Protein AF-A0A973RA39-F1 (afdb_monomer_lite)

Structure (mmCIF, N/CA/C/O backbone):
data_AF-A0A973RA39-F1
#
_entry.id   AF-A0A973RA39-F1
#
loop_
_atom_site.group_PDB
_atom_site.id
_atom_site.type_symbol
_atom_site.label_atom_id
_atom_site.label_alt_id
_atom_site.label_comp_id
_atom_site.label_asym_id
_atom_site.label_entity_id
_atom_site.label_seq_id
_atom_site.pd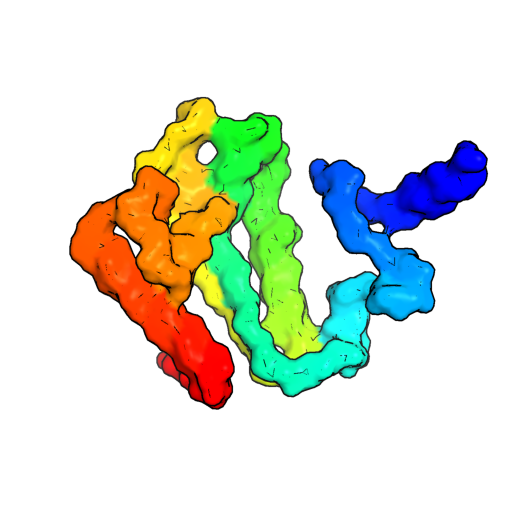bx_PDB_ins_code
_atom_site.Cartn_x
_atom_site.Cartn_y
_atom_site.Cartn_z
_atom_site.occupancy
_atom_site.B_iso_or_equiv
_atom_site.auth_seq_id
_atom_site.auth_comp_id
_atom_site.auth_asym_id
_atom_site.auth_atom_id
_atom_site.pdbx_PDB_model_num
ATOM 1 N N . LEU A 1 1 ? -36.717 -5.754 -6.715 1.00 55.22 1 LEU A N 1
ATOM 2 C CA . LEU A 1 1 ? -35.362 -5.488 -7.241 1.00 55.22 1 LEU A CA 1
ATOM 3 C C . LEU A 1 1 ? -35.064 -3.992 -7.255 1.00 55.22 1 LEU A C 1
ATOM 5 O O . LEU A 1 1 ? -34.238 -3.586 -6.457 1.00 55.22 1 LEU A O 1
ATOM 9 N N . LEU A 1 2 ? -35.819 -3.179 -8.002 1.00 58.06 2 LEU A N 1
ATOM 10 C CA . LEU A 1 2 ? -35.571 -1.733 -8.165 1.00 58.06 2 LEU A CA 1
ATOM 11 C C . LEU A 1 2 ? -35.391 -0.923 -6.861 1.00 58.06 2 LEU A C 1
ATOM 13 O O . LEU A 1 2 ? -34.423 -0.190 -6.741 1.00 58.06 2 LEU A O 1
ATOM 17 N N . ALA A 1 3 ? -36.246 -1.097 -5.846 1.00 60.09 3 ALA A N 1
ATOM 18 C CA . ALA A 1 3 ? -36.120 -0.338 -4.588 1.00 60.09 3 ALA A CA 1
ATOM 19 C C . ALA A 1 3 ? -34.875 -0.712 -3.748 1.00 60.09 3 ALA A C 1
ATOM 21 O O . ALA A 1 3 ? -34.334 0.114 -3.011 1.00 60.09 3 ALA A O 1
ATOM 22 N N . ALA A 1 4 ? -34.409 -1.962 -3.857 1.00 56.12 4 ALA A N 1
ATOM 23 C CA . ALA A 1 4 ? -33.186 -2.409 -3.191 1.00 56.12 4 ALA A CA 1
ATOM 24 C C . ALA A 1 4 ? -31.939 -1.885 -3.924 1.00 56.12 4 ALA A C 1
ATOM 26 O O . ALA A 1 4 ? -30.985 -1.464 -3.276 1.00 56.12 4 ALA A O 1
ATOM 27 N N . GLU A 1 5 ? -31.979 -1.843 -5.259 1.00 55.25 5 GLU A N 1
ATOM 28 C CA . GLU A 1 5 ? -30.932 -1.239 -6.094 1.00 55.25 5 GLU A CA 1
ATOM 29 C C . GLU A 1 5 ? -30.830 0.274 -5.878 1.00 55.25 5 GLU A C 1
ATOM 31 O O . GLU A 1 5 ? -29.731 0.795 -5.753 1.00 55.25 5 GLU A O 1
ATOM 36 N N . GLU A 1 6 ? -31.955 0.975 -5.749 1.00 59.44 6 GLU A N 1
ATOM 37 C CA . GLU A 1 6 ? -31.992 2.420 -5.494 1.00 59.44 6 GLU A CA 1
ATOM 38 C C . GLU A 1 6 ? -31.423 2.770 -4.108 1.00 59.44 6 GLU A C 1
ATOM 40 O O . GLU A 1 6 ? -30.654 3.719 -3.961 1.00 59.44 6 GLU A O 1
ATOM 45 N N . THR A 1 7 ? -31.702 1.938 -3.098 1.00 64.50 7 THR A N 1
ATOM 46 C CA . THR A 1 7 ? -31.108 2.072 -1.757 1.00 64.50 7 THR A CA 1
ATOM 47 C C . THR A 1 7 ? -29.602 1.785 -1.770 1.00 64.50 7 THR A C 1
ATOM 49 O O . THR A 1 7 ? -28.843 2.469 -1.085 1.00 64.50 7 THR A O 1
ATOM 52 N N . ALA A 1 8 ? -29.155 0.791 -2.545 1.00 58.81 8 ALA A N 1
ATOM 53 C CA . ALA A 1 8 ? -27.738 0.469 -2.695 1.00 58.81 8 ALA A CA 1
ATOM 54 C C . ALA A 1 8 ? -26.982 1.560 -3.471 1.00 58.81 8 ALA A C 1
ATOM 56 O O . ALA A 1 8 ? -25.901 1.962 -3.055 1.00 58.81 8 ALA A O 1
ATOM 57 N N . ALA A 1 9 ? -27.575 2.098 -4.540 1.00 61.66 9 ALA A N 1
ATOM 58 C CA . ALA A 1 9 ? -27.017 3.192 -5.330 1.00 61.66 9 ALA A CA 1
ATOM 59 C C . ALA A 1 9 ? -26.917 4.495 -4.521 1.00 61.66 9 ALA A C 1
ATOM 61 O O . ALA A 1 9 ? -25.907 5.185 -4.602 1.00 61.66 9 ALA A O 1
ATOM 62 N N . ALA A 1 10 ? -27.909 4.799 -3.677 1.00 63.53 10 ALA A N 1
ATOM 63 C CA . ALA A 1 10 ? -27.868 5.953 -2.774 1.00 63.53 10 ALA A CA 1
ATOM 64 C C . ALA A 1 10 ? -26.787 5.842 -1.680 1.00 63.53 10 ALA A C 1
ATOM 66 O O . ALA A 1 10 ? -26.406 6.848 -1.085 1.00 63.53 10 ALA A O 1
ATOM 67 N N . ARG A 1 11 ? -26.305 4.625 -1.401 1.00 60.84 11 ARG A N 1
ATOM 68 C CA . ARG A 1 11 ? -25.221 4.341 -0.447 1.00 60.84 11 ARG A CA 1
ATOM 69 C C . ARG A 1 11 ? -23.883 4.062 -1.129 1.00 60.84 11 ARG A C 1
ATOM 71 O O . ARG A 1 11 ? -22.892 3.859 -0.429 1.00 60.84 11 ARG A O 1
ATOM 78 N N . ALA A 1 12 ? -23.851 4.020 -2.461 1.00 57.72 12 ALA A N 1
ATOM 79 C CA . ALA A 1 12 ? -22.634 3.766 -3.208 1.00 57.72 12 ALA A CA 1
ATOM 80 C C . ALA A 1 12 ? -21.656 4.928 -2.971 1.00 57.72 12 ALA A C 1
ATOM 82 O O . ALA A 1 12 ? -22.050 6.094 -3.079 1.00 57.72 12 ALA A O 1
ATOM 83 N N . PRO A 1 13 ? -20.392 4.646 -2.622 1.00 56.34 13 PRO A N 1
ATOM 84 C CA . PRO A 1 13 ? -19.425 5.702 -2.398 1.00 56.34 13 PRO A CA 1
ATOM 85 C C . PRO A 1 13 ? -19.178 6.451 -3.708 1.00 56.34 13 PRO A C 1
ATOM 87 O O . PRO A 1 13 ? -19.047 5.852 -4.776 1.00 56.34 13 PRO A O 1
ATOM 90 N N . ALA A 1 14 ? -19.093 7.777 -3.624 1.00 56.38 14 ALA A N 1
ATOM 91 C CA . ALA A 1 14 ? -18.630 8.594 -4.735 1.00 56.38 14 ALA A CA 1
ATOM 92 C C . ALA A 1 14 ? -17.133 8.316 -4.937 1.00 56.38 14 ALA A C 1
ATOM 94 O O . ALA A 1 14 ? -16.296 8.803 -4.181 1.00 56.38 14 ALA A O 1
ATOM 95 N N . GLY A 1 15 ? -16.790 7.484 -5.917 1.00 63.34 15 GLY A N 1
ATOM 96 C CA . GLY A 1 15 ? -15.408 7.104 -6.179 1.00 63.34 15 GLY A CA 1
ATOM 97 C C . GLY A 1 15 ? -15.236 6.396 -7.521 1.00 63.34 15 GLY A C 1
ATOM 98 O O . GLY A 1 15 ? -16.215 5.953 -8.118 1.00 63.34 15 GLY A O 1
ATOM 99 N N . PRO A 1 16 ? -13.992 6.283 -8.017 1.00 68.00 16 PRO A N 1
ATOM 100 C CA . PRO A 1 16 ? -13.700 5.706 -9.331 1.00 68.00 16 PRO A CA 1
ATOM 101 C C . PRO A 1 16 ? -13.872 4.179 -9.381 1.00 68.00 16 PRO A C 1
ATOM 103 O O . PRO A 1 16 ? -13.778 3.585 -10.455 1.00 68.00 16 PRO A O 1
ATOM 106 N N . LEU A 1 17 ? -14.087 3.529 -8.233 1.00 74.31 17 LEU A N 1
ATOM 107 C CA . LEU A 1 17 ? -14.207 2.081 -8.134 1.00 74.31 17 LEU A CA 1
ATOM 108 C C . LEU A 1 17 ? -15.675 1.653 -8.286 1.00 74.31 17 LEU A C 1
ATOM 110 O O . LEU A 1 17 ? -16.529 2.153 -7.556 1.00 74.31 17 LEU A O 1
ATOM 114 N N . PRO A 1 18 ? -15.981 0.688 -9.173 1.00 76.56 18 PRO A N 1
ATOM 115 C CA . PRO A 1 18 ? 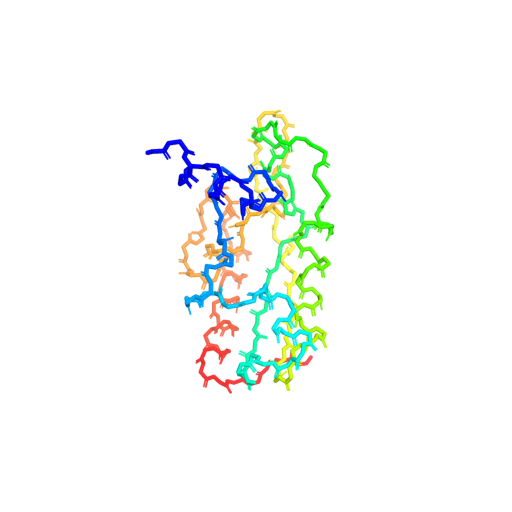-17.349 0.200 -9.364 1.00 76.56 18 PRO A CA 1
ATOM 116 C C . PRO A 1 18 ? -17.869 -0.605 -8.163 1.00 76.56 18 PRO A C 1
ATOM 118 O O . PRO A 1 18 ? -19.069 -0.837 -8.045 1.00 76.56 18 PRO A O 1
ATOM 121 N N . VAL A 1 19 ? -16.965 -1.053 -7.287 1.00 82.38 19 VAL A N 1
ATOM 122 C CA . VAL A 1 19 ? -17.265 -1.754 -6.040 1.00 82.38 19 VAL A CA 1
ATOM 123 C C . VAL A 1 19 ? -16.352 -1.194 -4.961 1.00 82.38 19 VAL A C 1
ATOM 125 O O . VAL A 1 19 ? -15.141 -1.102 -5.158 1.00 82.38 19 VAL A O 1
ATOM 128 N N . ALA A 1 20 ? -16.928 -0.841 -3.819 1.00 84.69 20 ALA A N 1
ATOM 129 C CA . ALA A 1 20 ? -16.197 -0.337 -2.668 1.00 84.69 20 ALA A CA 1
ATOM 130 C C . ALA A 1 20 ? -16.979 -0.621 -1.374 1.00 84.69 20 ALA A C 1
ATOM 132 O O . ALA A 1 20 ? -18.185 -0.885 -1.436 1.00 84.69 20 ALA A O 1
ATOM 133 N N . PRO A 1 21 ? -16.313 -0.593 -0.205 1.00 85.56 21 PRO A N 1
ATOM 134 C CA . PRO A 1 21 ? -16.990 -0.744 1.076 1.00 85.56 21 PRO A CA 1
ATOM 135 C C . PRO A 1 21 ? -18.086 0.313 1.268 1.00 85.56 21 PRO A C 1
ATOM 137 O O . PRO A 1 21 ? -17.905 1.478 0.915 1.00 85.56 21 PRO A O 1
ATOM 140 N N . VAL A 1 22 ? -19.211 -0.096 1.856 1.00 86.75 22 VAL A N 1
ATOM 141 C CA . VAL A 1 22 ? -20.350 0.773 2.187 1.00 86.75 22 VAL A CA 1
ATOM 142 C C . VAL A 1 22 ? -20.644 0.700 3.678 1.00 86.75 22 VAL A C 1
ATOM 144 O O . VAL A 1 22 ? -20.456 -0.345 4.295 1.00 86.75 22 VAL A O 1
ATOM 147 N N . VAL A 1 23 ? -21.135 1.797 4.253 1.00 88.81 23 VAL A N 1
ATOM 148 C CA . VAL A 1 23 ? -21.662 1.803 5.625 1.00 88.81 23 VAL A CA 1
ATOM 149 C C . VAL A 1 23 ? -23.006 1.070 5.614 1.00 88.81 23 VAL A C 1
ATOM 151 O O . VAL A 1 23 ? -24.026 1.614 5.182 1.00 88.81 23 VAL A O 1
ATOM 154 N N . ASP A 1 24 ? -22.996 -0.194 6.026 1.00 87.62 24 ASP A N 1
ATOM 155 C CA . ASP A 1 24 ? -24.163 -1.079 6.023 1.00 87.62 24 ASP A CA 1
ATOM 156 C C . ASP A 1 24 ? -24.942 -1.056 7.348 1.00 87.62 24 ASP A C 1
ATOM 158 O O . ASP A 1 24 ? -26.121 -1.413 7.363 1.00 87.62 24 ASP A O 1
ATOM 162 N N . GLY A 1 25 ? -24.325 -0.555 8.424 1.00 89.94 25 GLY A N 1
ATOM 163 C CA . GLY A 1 25 ? -24.904 -0.507 9.766 1.00 89.94 25 GLY A CA 1
ATOM 164 C C . GLY A 1 25 ? -24.721 -1.791 10.583 1.00 89.94 25 GLY A C 1
ATOM 165 O O . GLY A 1 25 ? -25.206 -1.833 11.711 1.00 89.94 25 GLY A O 1
ATOM 166 N N . ASP A 1 26 ? -24.031 -2.799 10.043 1.00 91.88 26 ASP A N 1
ATOM 167 C CA . ASP A 1 26 ? -23.740 -4.076 10.706 1.00 91.88 26 ASP A CA 1
ATOM 168 C C . ASP A 1 26 ? -22.222 -4.296 10.797 1.00 91.88 26 ASP A C 1
ATOM 170 O O . ASP A 1 26 ? -21.631 -4.105 11.861 1.00 91.88 26 ASP A O 1
ATOM 174 N N . LEU A 1 27 ? -21.562 -4.584 9.668 1.00 91.56 27 LEU A N 1
ATOM 175 C CA . LEU A 1 27 ? -20.107 -4.737 9.613 1.00 91.56 27 LEU A CA 1
ATOM 176 C C . LEU A 1 27 ? -19.397 -3.379 9.669 1.00 91.56 27 LEU A C 1
ATOM 178 O O . LEU A 1 27 ? -18.435 -3.204 10.419 1.00 91.56 27 LEU A O 1
ATOM 182 N N . LEU A 1 28 ? -19.866 -2.415 8.875 1.00 91.62 28 LEU A N 1
ATOM 183 C CA . LEU A 1 28 ? -19.393 -1.035 8.880 1.00 91.62 28 LEU A CA 1
ATOM 184 C C . LEU A 1 28 ? -20.521 -0.133 9.372 1.00 91.62 28 LEU A C 1
ATOM 186 O O . LEU A 1 28 ? -21.431 0.234 8.629 1.00 91.62 28 LEU A O 1
ATOM 190 N N . THR A 1 29 ? -20.444 0.253 10.642 1.00 92.06 29 THR A N 1
ATOM 191 C CA . THR A 1 29 ? -21.435 1.126 11.292 1.00 92.06 29 THR A CA 1
ATOM 192 C C . THR A 1 29 ? -21.172 2.616 11.068 1.00 92.06 29 THR A C 1
ATOM 194 O O . THR A 1 29 ? -22.077 3.432 11.237 1.00 92.06 29 THR A O 1
ATOM 197 N N . ALA A 1 30 ? -19.954 2.979 10.661 1.00 91.75 30 ALA A N 1
ATOM 198 C CA . ALA A 1 30 ? -19.536 4.340 10.339 1.00 91.75 30 ALA A CA 1
ATOM 199 C C . ALA A 1 30 ? -18.422 4.330 9.281 1.00 91.75 30 ALA A C 1
ATOM 201 O O . ALA A 1 30 ? -17.823 3.290 8.995 1.00 91.75 30 ALA A O 1
ATOM 202 N N . HIS A 1 31 ? -18.118 5.499 8.711 1.00 89.94 31 HIS A N 1
ATOM 203 C CA . HIS A 1 31 ? -16.991 5.644 7.795 1.00 89.94 31 HIS A CA 1
ATOM 204 C C . HIS A 1 31 ? -15.657 5.406 8.540 1.00 89.94 31 HIS A C 1
ATOM 206 O O . HIS A 1 31 ? -15.470 5.974 9.621 1.00 89.94 31 HIS A O 1
ATOM 212 N N . PRO A 1 32 ? -14.699 4.629 7.992 1.00 90.19 32 PRO A N 1
ATOM 213 C CA . PRO A 1 32 ? -13.461 4.290 8.702 1.00 90.19 32 PRO A CA 1
ATOM 214 C C . PRO A 1 32 ? -12.651 5.504 9.172 1.00 90.19 32 PRO A C 1
ATOM 216 O O . PRO A 1 32 ? -12.169 5.518 10.300 1.00 90.19 32 PRO A O 1
ATOM 219 N N . VAL A 1 33 ? -12.553 6.556 8.352 1.00 88.56 33 VAL A N 1
ATOM 220 C CA . VAL A 1 33 ? -11.837 7.787 8.739 1.00 88.56 33 VAL A CA 1
ATOM 221 C C . VAL A 1 33 ? -12.518 8.483 9.923 1.00 88.56 33 VAL A C 1
ATOM 223 O O . VAL A 1 33 ? -11.834 8.981 10.812 1.00 88.56 33 VAL A O 1
ATOM 226 N N . ASP A 1 34 ? -13.850 8.464 10.005 1.00 92.44 34 ASP A N 1
ATOM 227 C CA . ASP A 1 34 ? -14.564 9.063 11.138 1.00 92.44 34 ASP A CA 1
ATOM 228 C C . ASP A 1 34 ? -14.386 8.229 12.412 1.00 92.44 34 ASP A C 1
ATOM 230 O O . ASP A 1 34 ? -14.202 8.782 13.498 1.00 92.44 34 ASP A O 1
ATOM 234 N N . ALA A 1 35 ? -14.355 6.900 12.290 1.00 92.88 35 ALA A N 1
ATOM 235 C CA . ALA A 1 35 ? -14.022 6.014 13.403 1.00 92.88 35 ALA A CA 1
ATOM 236 C C . ALA A 1 35 ? -12.607 6.291 13.951 1.00 92.88 35 ALA A C 1
ATOM 238 O O . ALA A 1 35 ? -12.417 6.375 15.166 1.00 92.88 35 ALA A O 1
ATOM 239 N N . VAL A 1 36 ? -11.620 6.499 13.070 1.00 93.44 36 VAL A N 1
ATOM 240 C CA . VAL A 1 36 ? -10.258 6.885 13.477 1.00 93.44 36 VAL A CA 1
ATOM 241 C C . VAL A 1 36 ? -10.266 8.261 14.153 1.00 93.44 36 VAL A C 1
ATOM 243 O O . VAL A 1 36 ? -9.778 8.381 15.273 1.00 93.44 36 VAL A O 1
ATOM 246 N N . ARG A 1 37 ? -10.897 9.281 13.551 1.00 92.12 37 ARG A N 1
ATOM 247 C CA . ARG A 1 37 ? -10.978 10.651 14.107 1.00 92.12 37 ARG A CA 1
ATOM 248 C C . ARG A 1 37 ? -11.621 10.708 15.492 1.00 92.12 37 ARG A C 1
ATOM 250 O O . ARG A 1 37 ? -11.168 11.438 16.369 1.00 92.12 37 ARG A O 1
ATOM 257 N N . THR A 1 38 ? -12.694 9.950 15.696 1.00 93.81 38 THR A N 1
ATOM 258 C CA . THR A 1 38 ? -13.389 9.860 16.992 1.00 93.81 38 THR A CA 1
ATOM 259 C C . THR A 1 38 ? -12.673 8.930 17.981 1.00 93.81 38 THR A C 1
ATOM 261 O O . THR A 1 38 ? -12.981 8.929 19.179 1.00 93.81 38 THR A O 1
ATOM 264 N N . GLY A 1 39 ? -11.669 8.188 17.503 1.00 91.38 39 GLY A N 1
ATOM 265 C CA . GLY A 1 39 ? -10.840 7.262 18.261 1.00 91.38 39 GLY A CA 1
ATOM 266 C C . GLY A 1 39 ? -11.603 6.054 18.786 1.00 91.38 39 GLY A C 1
ATOM 267 O O . GLY A 1 39 ? -11.333 5.592 19.896 1.00 91.38 39 GLY A O 1
ATOM 268 N N . THR A 1 40 ? -12.572 5.574 18.007 1.00 92.25 40 THR A N 1
ATOM 269 C CA . THR A 1 40 ? -13.281 4.313 18.250 1.00 92.25 40 THR A CA 1
ATOM 270 C C . THR A 1 40 ? -12.552 3.112 17.644 1.00 92.25 40 THR A C 1
ATOM 272 O O . THR A 1 40 ? -13.001 1.980 17.812 1.00 92.25 40 THR A O 1
ATOM 275 N N . THR A 1 41 ? -11.434 3.330 16.945 1.00 94.25 41 THR A N 1
ATOM 276 C CA . THR A 1 41 ? -10.551 2.265 16.460 1.00 94.25 41 THR A CA 1
ATOM 277 C C . THR A 1 41 ? -9.703 1.674 17.585 1.00 94.25 41 THR A C 1
ATOM 279 O O . THR A 1 41 ? -9.374 2.338 18.570 1.00 94.25 41 THR A O 1
ATOM 282 N N . ALA A 1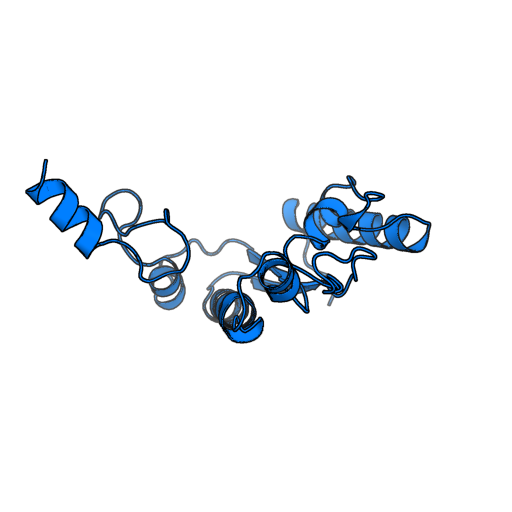 42 ? -9.338 0.398 17.445 1.00 94.56 42 ALA A N 1
ATOM 283 C CA . ALA A 1 42 ? -8.446 -0.259 18.393 1.00 94.56 42 ALA A CA 1
ATOM 284 C C . ALA A 1 42 ? -7.057 0.418 18.382 1.00 94.56 42 ALA A C 1
ATOM 286 O O . ALA A 1 42 ? -6.510 0.631 17.299 1.00 94.56 42 ALA A O 1
ATOM 287 N N . PRO A 1 43 ? -6.447 0.716 19.545 1.00 94.62 43 PRO A N 1
ATOM 288 C CA . PRO A 1 43 ? -5.165 1.419 19.632 1.00 94.62 43 PRO A CA 1
ATOM 289 C C . PRO A 1 43 ? -3.977 0.460 19.433 1.00 94.62 43 PRO A C 1
ATOM 291 O O . PRO A 1 43 ? -3.108 0.331 20.291 1.00 94.62 43 PRO A O 1
ATOM 294 N N . VAL A 1 44 ? -3.964 -0.262 18.315 1.00 94.25 44 VAL A N 1
ATOM 295 C CA . VAL A 1 44 ? -2.878 -1.182 17.941 1.00 94.25 44 VAL A CA 1
ATOM 296 C C . VAL A 1 44 ? -1.775 -0.438 17.182 1.00 94.25 44 VAL A C 1
ATOM 298 O O . VAL A 1 44 ? -2.083 0.578 16.562 1.00 94.25 44 VAL A O 1
ATOM 301 N N . PRO A 1 45 ? -0.515 -0.907 17.181 1.00 96.00 45 PRO A N 1
ATOM 302 C CA . PRO A 1 45 ? 0.508 -0.357 16.294 1.00 96.00 45 PRO A CA 1
ATOM 303 C C . PRO A 1 45 ? 0.046 -0.357 14.828 1.00 96.00 45 PRO A C 1
ATOM 305 O O . PRO A 1 45 ? -0.474 -1.366 14.346 1.00 96.00 45 PRO A O 1
ATOM 308 N N . LEU A 1 46 ? 0.224 0.768 14.134 1.00 96.00 46 LEU A N 1
ATOM 309 C CA . LEU A 1 46 ? -0.221 0.980 12.757 1.00 96.00 46 LEU A CA 1
ATOM 310 C C . LEU A 1 46 ? 0.947 1.416 11.865 1.00 96.00 46 LEU A C 1
ATOM 312 O O . LEU A 1 46 ? 1.546 2.464 12.078 1.00 96.00 46 LEU A O 1
ATOM 316 N N . LEU A 1 47 ? 1.220 0.643 10.819 1.00 96.50 47 LEU A N 1
ATOM 317 C CA . LEU A 1 47 ? 2.124 1.024 9.737 1.00 96.50 47 LEU A CA 1
ATOM 318 C C . LEU A 1 47 ? 1.287 1.275 8.481 1.00 96.50 47 LEU A C 1
ATOM 320 O O . LEU A 1 47 ? 0.586 0.376 8.016 1.00 96.50 47 LEU A O 1
ATOM 324 N N . VAL A 1 48 ? 1.362 2.490 7.942 1.00 97.00 48 VAL A N 1
ATOM 325 C CA . VAL A 1 48 ? 0.758 2.867 6.659 1.00 97.00 48 VAL A CA 1
ATOM 326 C C . VAL A 1 48 ? 1.875 3.101 5.650 1.00 97.00 48 VAL A C 1
ATOM 328 O O . VAL A 1 48 ? 2.875 3.745 5.968 1.00 97.00 48 VAL A O 1
ATOM 331 N N . THR A 1 49 ? 1.720 2.604 4.426 1.00 96.50 49 THR A N 1
ATOM 332 C CA . THR A 1 49 ? 2.705 2.800 3.358 1.00 96.50 49 THR A CA 1
ATOM 333 C C . THR A 1 49 ? 2.037 3.352 2.108 1.00 96.50 49 THR A C 1
ATOM 335 O O . THR A 1 49 ? 0.888 3.028 1.811 1.00 96.50 49 THR A O 1
ATOM 338 N N . THR A 1 50 ? 2.758 4.211 1.397 1.00 98.44 50 THR A N 1
ATOM 339 C CA . THR A 1 50 ? 2.408 4.675 0.048 1.00 98.44 50 THR A CA 1
ATOM 340 C C . THR A 1 50 ? 3.661 4.686 -0.817 1.00 98.44 50 THR A C 1
ATOM 342 O O . THR A 1 50 ? 4.780 4.581 -0.314 1.00 98.44 50 THR A O 1
ATOM 345 N N . THR A 1 51 ? 3.508 4.881 -2.117 1.00 98.69 51 THR A N 1
ATOM 346 C CA . THR A 1 51 ? 4.616 5.119 -3.046 1.00 98.69 51 THR A CA 1
ATOM 347 C C . THR A 1 51 ? 4.706 6.607 -3.408 1.00 98.69 51 THR A C 1
ATOM 349 O O . THR A 1 51 ? 3.753 7.365 -3.240 1.00 98.69 51 THR A O 1
ATOM 352 N N . ALA A 1 52 ? 5.870 7.085 -3.852 1.00 98.56 52 ALA A N 1
ATOM 353 C CA . ALA A 1 52 ? 6.071 8.519 -4.098 1.00 98.56 52 ALA A CA 1
ATOM 354 C C . ALA A 1 52 ? 5.302 9.053 -5.325 1.00 98.56 52 ALA A C 1
ATOM 356 O O . ALA A 1 52 ? 5.070 10.255 -5.441 1.00 98.56 52 ALA A O 1
ATOM 357 N N . GLU A 1 53 ? 4.917 8.176 -6.256 1.00 98.44 53 GLU A N 1
ATOM 358 C CA . GLU A 1 53 ? 4.240 8.522 -7.510 1.00 98.44 53 GLU A CA 1
ATOM 359 C C . GLU A 1 53 ? 3.065 7.570 -7.798 1.00 98.44 53 GLU A C 1
ATOM 361 O O . GLU A 1 53 ? 2.902 7.104 -8.929 1.00 98.44 53 GLU A O 1
ATOM 366 N N . GLU A 1 54 ? 2.256 7.261 -6.777 1.00 98.19 54 GLU A N 1
ATOM 367 C CA . GLU A 1 54 ? 1.111 6.328 -6.815 1.00 98.19 54 GLU A CA 1
ATOM 368 C C . GLU A 1 54 ? 0.317 6.401 -8.124 1.00 98.19 54 GLU A C 1
ATOM 370 O O . GLU A 1 54 ? 0.096 5.391 -8.802 1.00 98.19 54 GLU A O 1
ATOM 375 N N . THR A 1 55 ? -0.059 7.618 -8.533 1.00 97.50 55 THR A N 1
ATOM 376 C CA . THR A 1 55 ? -0.988 7.827 -9.647 1.00 97.50 55 THR A CA 1
ATOM 377 C C . THR A 1 55 ? -0.405 7.522 -11.028 1.00 97.50 55 THR A C 1
ATOM 379 O O . THR A 1 55 ? -1.170 7.368 -11.980 1.00 97.50 55 THR A O 1
ATOM 382 N N . ARG A 1 56 ? 0.916 7.314 -11.163 1.00 97.62 56 ARG A N 1
ATOM 383 C CA . ARG A 1 56 ? 1.544 6.984 -12.456 1.00 97.62 56 ARG A CA 1
ATOM 384 C C . ARG A 1 56 ? 1.062 5.671 -13.064 1.00 97.62 56 ARG A C 1
ATOM 386 O O . ARG A 1 56 ? 0.984 5.578 -14.289 1.00 97.62 56 ARG A O 1
ATOM 393 N N . LEU A 1 57 ? 0.720 4.673 -12.243 1.00 96.75 57 LEU A N 1
ATOM 394 C CA . LEU A 1 57 ? 0.125 3.430 -12.749 1.00 96.75 57 LEU A CA 1
ATOM 395 C C . LEU A 1 57 ? -1.225 3.713 -13.418 1.00 96.75 57 LEU A C 1
ATOM 397 O O . LEU A 1 57 ? -1.495 3.212 -14.506 1.00 96.75 57 LEU A O 1
ATOM 401 N N . PHE A 1 58 ? -2.044 4.541 -12.775 1.00 95.31 58 PHE A N 1
ATOM 402 C CA . PHE A 1 58 ? -3.387 4.883 -13.225 1.00 95.31 58 PHE A CA 1
ATOM 403 C C . PHE A 1 58 ? -3.347 5.703 -14.521 1.00 95.31 58 PHE A C 1
ATOM 405 O O . PHE A 1 58 ? -4.030 5.359 -15.483 1.00 95.31 58 PHE A O 1
ATOM 412 N N . THR A 1 59 ? -2.454 6.695 -14.610 1.00 96.12 59 THR A N 1
ATOM 413 C CA . THR A 1 59 ? -2.173 7.422 -15.861 1.00 96.12 59 THR A CA 1
ATOM 414 C C . THR A 1 59 ? -1.784 6.460 -16.985 1.00 96.12 59 THR A C 1
ATOM 416 O O . THR A 1 59 ? -2.323 6.534 -18.085 1.00 96.12 59 THR A O 1
ATOM 419 N N . ALA A 1 60 ? -0.895 5.498 -16.713 1.00 96.06 60 ALA A N 1
ATOM 420 C CA . ALA A 1 60 ? -0.457 4.542 -17.726 1.00 96.06 60 ALA A CA 1
ATOM 421 C C . ALA A 1 60 ? -1.606 3.672 -18.274 1.00 96.06 60 ALA A C 1
ATOM 423 O O . ALA A 1 60 ? -1.563 3.285 -19.438 1.00 96.06 60 ALA A O 1
ATOM 424 N N . ILE A 1 61 ? -2.647 3.400 -17.479 1.00 94.81 61 ILE A N 1
ATOM 425 C CA . ILE A 1 61 ? -3.836 2.636 -17.900 1.00 94.81 61 ILE A CA 1
ATOM 426 C C . ILE A 1 61 ? -5.013 3.524 -18.348 1.00 94.81 61 ILE A C 1
ATOM 428 O O . ILE A 1 61 ? -6.134 3.034 -18.483 1.00 94.81 61 ILE A O 1
ATOM 432 N N . GLY A 1 62 ? -4.769 4.814 -18.607 1.00 93.69 62 GLY A N 1
ATOM 433 C CA . GLY A 1 62 ? -5.756 5.746 -19.164 1.00 93.69 62 GLY A CA 1
ATOM 434 C C . GLY A 1 62 ? -6.667 6.424 -18.136 1.00 93.69 62 GLY A C 1
ATOM 435 O O . GLY A 1 62 ? -7.730 6.924 -18.501 1.00 93.69 62 GLY A O 1
ATOM 436 N N . GLN A 1 63 ? -6.284 6.434 -16.859 1.00 90.94 63 GLN A N 1
ATOM 437 C CA . GLN A 1 63 ? -6.969 7.166 -15.791 1.00 90.94 63 GLN A CA 1
ATOM 438 C C . GLN A 1 63 ? -6.167 8.418 -15.416 1.00 90.94 63 GLN A C 1
ATOM 440 O O . GLN A 1 6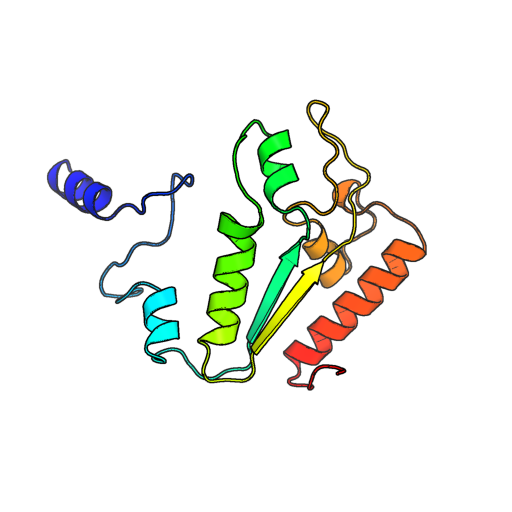3 ? -5.393 8.438 -14.457 1.00 90.94 63 GLN A O 1
ATOM 445 N N . ASP A 1 64 ? -6.346 9.463 -16.220 1.00 89.69 64 ASP A N 1
ATOM 446 C CA . ASP A 1 64 ? -5.646 10.739 -16.078 1.00 89.69 64 ASP A CA 1
ATOM 447 C C . ASP A 1 64 ? -6.268 11.653 -15.011 1.00 89.69 64 ASP A C 1
ATOM 449 O O . ASP A 1 64 ? -7.421 11.497 -14.608 1.00 89.69 64 ASP A O 1
ATOM 453 N N . GLY A 1 65 ? -5.499 12.656 -14.577 1.00 90.56 65 GLY A N 1
ATOM 454 C CA . GLY A 1 65 ? -5.976 13.715 -13.679 1.00 90.56 65 GLY A CA 1
ATOM 455 C C . GLY A 1 65 ? -6.052 13.332 -12.198 1.00 90.56 65 GLY A C 1
ATOM 456 O O . GLY A 1 65 ? -6.554 14.121 -11.401 1.00 90.56 65 GLY A O 1
ATOM 457 N N . LEU A 1 66 ? -5.553 12.153 -11.818 1.00 92.38 66 LEU A N 1
ATOM 458 C CA . LEU A 1 66 ? -5.451 11.736 -10.422 1.00 92.38 66 LEU A CA 1
ATOM 459 C C . LEU A 1 66 ? -4.210 12.337 -9.755 1.00 92.38 66 LEU A C 1
ATOM 461 O O . LEU A 1 66 ? -3.088 12.199 -10.250 1.00 92.38 66 LEU A O 1
ATOM 465 N N . ASP A 1 67 ? -4.412 12.937 -8.588 1.00 95.56 67 ASP A N 1
ATOM 466 C CA . ASP A 1 67 ? -3.342 13.497 -7.769 1.00 95.56 67 ASP A CA 1
ATOM 467 C C . ASP A 1 67 ? -2.889 12.498 -6.690 1.00 95.56 67 ASP A C 1
ATOM 469 O O . ASP A 1 67 ? -3.706 11.943 -5.950 1.00 95.56 67 ASP A O 1
ATOM 473 N N . THR A 1 68 ? -1.579 12.236 -6.623 1.00 96.50 68 THR A N 1
ATOM 474 C CA . THR A 1 68 ? -0.997 11.259 -5.682 1.00 96.50 68 THR A CA 1
ATOM 475 C C . THR A 1 68 ? -1.234 11.668 -4.232 1.00 96.50 68 THR A C 1
ATOM 477 O O . THR A 1 68 ? -1.568 10.822 -3.399 1.00 96.50 68 THR A O 1
ATOM 480 N N . ASP A 1 69 ? -1.107 12.958 -3.923 1.00 97.19 69 ASP A N 1
ATOM 481 C CA . ASP A 1 69 ? -1.293 13.432 -2.561 1.00 97.19 69 ASP A CA 1
ATOM 482 C C . ASP A 1 69 ? -2.766 13.354 -2.157 1.00 97.19 69 ASP A C 1
ATOM 484 O O . ASP A 1 69 ? -3.092 12.805 -1.111 1.00 97.19 69 ASP A O 1
ATOM 488 N N . GLN A 1 70 ? -3.676 13.811 -3.012 1.00 94.75 70 GLN A N 1
ATOM 489 C CA . GLN A 1 70 ? -5.104 13.821 -2.718 1.00 94.75 70 GLN A CA 1
ATOM 490 C C . GLN A 1 70 ? -5.680 12.413 -2.506 1.00 94.75 70 GLN A C 1
ATOM 492 O O . GLN A 1 70 ? -6.519 12.228 -1.624 1.00 94.75 70 GLN A O 1
ATOM 497 N N . ILE A 1 71 ? -5.270 11.433 -3.318 1.00 92.56 71 ILE A N 1
ATOM 498 C CA . ILE A 1 71 ? -5.861 10.087 -3.295 1.00 92.56 71 ILE A CA 1
ATOM 499 C C . ILE A 1 71 ? -5.188 9.171 -2.265 1.00 92.56 71 ILE A C 1
ATOM 501 O O . ILE A 1 71 ? -5.879 8.373 -1.634 1.00 92.56 71 ILE A O 1
ATOM 505 N N . PHE A 1 72 ? -3.870 9.283 -2.071 1.00 96.25 72 PHE A N 1
ATOM 506 C CA . PHE A 1 72 ? -3.104 8.351 -1.235 1.00 96.25 72 PHE A CA 1
ATOM 507 C C . PHE A 1 72 ? -2.390 9.055 -0.079 1.00 96.25 72 PHE A C 1
ATOM 509 O O . PHE A 1 72 ? -2.549 8.659 1.077 1.00 96.25 72 PHE A O 1
ATOM 516 N N . GLY A 1 73 ? -1.638 10.122 -0.368 1.00 97.38 73 GLY A N 1
ATOM 517 C CA . GLY A 1 73 ? -0.770 10.783 0.612 1.00 97.38 73 GLY A CA 1
ATOM 518 C C . GLY A 1 73 ? -1.520 11.422 1.785 1.00 97.38 73 GLY A C 1
ATOM 519 O O . GLY A 1 73 ? -1.226 11.139 2.947 1.00 97.38 73 GLY A O 1
ATOM 520 N N . ALA A 1 74 ? -2.503 12.275 1.507 1.00 96.56 74 ALA A N 1
ATOM 521 C CA . ALA A 1 74 ? -3.282 12.982 2.514 1.00 96.56 74 ALA A CA 1
ATOM 522 C C . ALA A 1 74 ? -4.130 12.039 3.379 1.00 96.56 74 ALA A C 1
ATOM 524 O O . ALA A 1 74 ? -4.041 12.168 4.603 1.00 96.56 74 ALA A O 1
ATOM 525 N N . PRO A 1 75 ? -4.859 11.054 2.816 1.00 95.00 75 PRO A N 1
ATOM 526 C CA . PRO A 1 75 ? -5.547 10.053 3.626 1.00 95.00 75 PRO A CA 1
ATOM 527 C C . PRO A 1 75 ? -4.602 9.225 4.509 1.00 95.00 75 PRO A C 1
ATOM 529 O O . PRO A 1 75 ? -4.909 9.006 5.680 1.00 95.00 75 PRO A O 1
ATOM 532 N N . ALA A 1 76 ? -3.435 8.804 4.001 1.00 97.38 76 ALA A N 1
ATOM 533 C CA . ALA A 1 76 ? -2.453 8.054 4.790 1.00 97.38 76 ALA A CA 1
ATOM 534 C C . ALA A 1 76 ? -1.932 8.866 5.988 1.00 97.38 76 ALA A C 1
ATOM 536 O O . ALA A 1 76 ? -1.928 8.384 7.123 1.00 97.38 76 ALA A O 1
ATOM 537 N N . ARG A 1 77 ? -1.569 10.132 5.754 1.00 96.88 77 ARG A N 1
ATOM 538 C CA . ARG A 1 77 ? -1.137 11.059 6.812 1.00 96.88 77 ARG A CA 1
ATOM 539 C C . ARG A 1 77 ? -2.242 11.338 7.824 1.00 96.88 77 ARG A C 1
ATOM 541 O O . ARG A 1 77 ? -1.964 11.427 9.019 1.00 96.88 77 ARG A O 1
ATOM 548 N N . GLU A 1 78 ? -3.483 11.474 7.367 1.00 95.62 78 GLU A N 1
ATOM 549 C CA . GLU A 1 78 ? -4.633 11.650 8.249 1.00 95.62 78 GLU A CA 1
ATOM 550 C C . GLU A 1 78 ? -4.833 10.438 9.165 1.00 95.62 78 GLU A C 1
ATOM 552 O O . GLU A 1 78 ? -4.986 10.623 10.373 1.00 95.62 78 GLU A O 1
ATOM 557 N N . LEU A 1 79 ? -4.773 9.216 8.625 1.00 95.94 79 LEU A N 1
ATOM 558 C CA . LEU A 1 79 ? -4.884 7.993 9.423 1.00 95.94 79 LEU A CA 1
ATOM 559 C C . LEU A 1 79 ? -3.831 7.955 10.531 1.00 95.94 79 LEU A C 1
ATOM 561 O O . LEU A 1 79 ? -4.175 7.724 11.686 1.00 95.94 79 LEU A O 1
ATOM 565 N N . VAL A 1 80 ? -2.571 8.237 10.195 1.00 96.75 80 VAL A N 1
ATOM 566 C CA . VAL A 1 80 ? -1.474 8.247 11.172 1.00 96.75 80 VAL A CA 1
ATOM 567 C C . VAL A 1 80 ? -1.648 9.348 12.215 1.00 96.75 80 VAL A C 1
ATOM 569 O O . VAL A 1 80 ? -1.457 9.098 13.400 1.00 96.75 80 VAL A O 1
ATOM 572 N N . THR A 1 81 ? -2.068 10.545 11.803 1.00 96.19 81 THR A N 1
ATOM 573 C CA . THR A 1 81 ? -2.253 11.687 12.715 1.00 96.19 81 THR A CA 1
ATOM 574 C C . THR A 1 81 ? -3.410 11.472 13.692 1.00 96.19 81 THR A C 1
ATOM 576 O O . THR A 1 81 ? -3.336 11.894 14.843 1.00 96.19 81 THR A O 1
ATOM 579 N N . ALA A 1 82 ? -4.501 10.856 13.234 1.00 96.12 82 ALA A N 1
ATOM 580 C CA . ALA A 1 82 ? -5.717 10.691 14.025 1.00 96.12 82 ALA A CA 1
ATOM 581 C C . ALA A 1 82 ? -5.737 9.399 14.865 1.00 96.12 82 ALA A C 1
ATOM 583 O O . ALA A 1 82 ? -6.558 9.277 15.777 1.00 96.12 82 ALA A O 1
ATOM 584 N N . HIS A 1 83 ? -4.857 8.434 14.584 1.00 96.69 83 HIS A N 1
ATOM 585 C CA . HIS A 1 83 ? -4.791 7.176 15.326 1.00 96.69 83 HIS A CA 1
ATOM 586 C C . HIS A 1 83 ? -4.326 7.380 16.773 1.00 96.69 83 HIS A C 1
ATOM 588 O O . HIS A 1 83 ? -3.432 8.170 17.055 1.00 96.69 83 HIS A O 1
ATOM 594 N N . ARG A 1 84 ? -4.929 6.647 17.719 1.00 95.19 84 ARG A N 1
ATOM 595 C CA . ARG A 1 84 ? -4.620 6.781 19.158 1.00 95.19 84 ARG A CA 1
ATOM 596 C C . ARG A 1 84 ? -3.475 5.891 19.649 1.00 95.19 84 ARG A C 1
ATOM 598 O O . ARG A 1 84 ? -3.008 6.087 20.768 1.00 95.19 84 ARG A O 1
ATOM 605 N N . GLY A 1 85 ? -3.084 4.885 18.868 1.00 93.81 85 GLY A N 1
ATOM 606 C CA . GLY A 1 85 ? -1.923 4.037 19.150 1.00 93.81 85 GLY A CA 1
ATOM 607 C C . GLY A 1 85 ? -0.658 4.537 18.442 1.00 93.81 85 GLY A C 1
ATOM 608 O O . GLY A 1 85 ? -0.718 5.537 17.728 1.00 93.81 85 GLY A O 1
ATOM 609 N N . PRO A 1 86 ? 0.478 3.830 18.585 1.00 95.06 86 PRO A N 1
ATOM 610 C CA . PRO A 1 86 ? 1.661 4.084 17.768 1.00 95.06 86 PRO A CA 1
ATOM 611 C C . PRO A 1 86 ? 1.306 3.977 16.283 1.00 95.06 86 PRO A C 1
ATOM 613 O O . PRO A 1 86 ? 0.708 2.982 15.869 1.00 95.06 86 PRO A O 1
ATOM 616 N N . ALA A 1 87 ? 1.654 4.990 15.495 1.00 96.00 87 ALA A N 1
ATOM 617 C CA . ALA A 1 87 ? 1.395 5.003 14.064 1.00 96.00 87 ALA A CA 1
ATOM 618 C C . ALA A 1 87 ? 2.539 5.662 13.297 1.00 96.00 87 ALA A C 1
ATOM 620 O O . ALA A 1 87 ? 3.079 6.675 13.736 1.00 96.00 87 ALA A O 1
ATOM 621 N N . GLU A 1 88 ? 2.863 5.119 12.128 1.00 96.38 88 GLU A N 1
ATOM 622 C CA . GLU A 1 88 ? 3.835 5.705 11.209 1.00 96.38 88 GLU A CA 1
ATOM 623 C C . GLU A 1 88 ? 3.378 5.588 9.750 1.00 96.38 88 GLU A C 1
ATOM 625 O O . GLU A 1 88 ? 2.674 4.649 9.366 1.00 96.38 88 GLU A O 1
ATOM 630 N N . HIS A 1 89 ? 3.789 6.561 8.932 1.00 97.69 89 HIS A N 1
ATOM 631 C CA . HIS A 1 89 ? 3.589 6.568 7.483 1.00 97.69 89 HIS A CA 1
ATOM 632 C C . HIS A 1 89 ? 4.954 6.509 6.801 1.00 97.69 89 HIS A C 1
ATOM 634 O O . HIS A 1 89 ? 5.802 7.362 7.056 1.00 97.69 89 HIS A O 1
ATOM 640 N N . ARG A 1 90 ? 5.167 5.524 5.924 1.00 96.69 90 ARG A N 1
ATOM 641 C CA . ARG A 1 90 ? 6.389 5.395 5.118 1.00 96.69 90 ARG A CA 1
ATOM 642 C C . ARG A 1 90 ? 6.083 5.561 3.633 1.00 96.69 90 ARG A C 1
ATOM 644 O O . ARG A 1 90 ? 5.060 5.081 3.147 1.00 96.69 90 ARG A O 1
ATOM 651 N N . ILE A 1 91 ? 6.991 6.213 2.910 1.00 98.31 91 ILE A N 1
ATOM 652 C CA . ILE A 1 91 ? 6.859 6.457 1.471 1.00 98.31 91 ILE A CA 1
ATOM 653 C C . ILE A 1 91 ? 7.960 5.690 0.735 1.00 98.31 91 ILE A C 1
ATOM 655 O O . ILE A 1 91 ? 9.143 5.877 1.010 1.00 98.31 91 ILE A O 1
ATOM 659 N N . CYS A 1 92 ? 7.578 4.822 -0.200 1.00 98.19 92 CYS A N 1
ATOM 660 C CA . CYS A 1 92 ? 8.511 4.101 -1.055 1.00 98.19 92 CYS A CA 1
ATOM 661 C C . CYS A 1 92 ? 8.892 4.942 -2.281 1.00 98.19 92 CYS A C 1
ATOM 663 O O . CYS A 1 92 ? 8.034 5.347 -3.067 1.00 98.19 92 CYS A O 1
ATOM 665 N N . GLU A 1 93 ? 10.193 5.155 -2.477 1.00 98.25 93 GLU A N 1
ATOM 666 C CA . GLU A 1 93 ? 10.739 5.899 -3.621 1.00 98.25 93 GLU A CA 1
ATOM 667 C C . GLU A 1 93 ? 11.290 4.992 -4.731 1.00 98.25 93 GLU A C 1
ATOM 669 O O . GLU A 1 93 ? 11.806 5.483 -5.739 1.00 98.25 93 GLU A O 1
ATOM 674 N N . HIS A 1 94 ? 11.198 3.668 -4.569 1.00 98.38 94 HIS A N 1
ATOM 675 C CA . HIS A 1 94 ? 11.723 2.723 -5.551 1.00 98.38 94 HIS A CA 1
ATOM 676 C C . HIS A 1 94 ? 11.037 2.904 -6.902 1.00 98.38 94 HIS A C 1
ATOM 678 O O . HIS A 1 94 ? 9.816 2.807 -7.006 1.00 98.38 94 HIS A O 1
ATOM 684 N N . ARG A 1 95 ? 11.822 3.146 -7.954 1.00 98.50 95 ARG A N 1
ATOM 685 C CA . ARG A 1 95 ? 11.287 3.439 -9.287 1.00 98.50 95 ARG A CA 1
ATOM 686 C C . ARG A 1 95 ? 11.308 2.195 -10.164 1.00 98.50 95 ARG A C 1
ATOM 688 O O . ARG A 1 95 ? 12.366 1.628 -10.433 1.00 98.50 95 ARG A O 1
ATOM 695 N N . SER A 1 96 ? 10.139 1.822 -10.673 1.00 98.44 96 SER A N 1
ATOM 696 C CA . SER A 1 96 ? 9.983 0.769 -11.670 1.00 98.44 96 SER A CA 1
ATOM 697 C C . SER A 1 96 ? 10.736 1.109 -12.965 1.00 98.44 96 SER A C 1
ATOM 699 O O . SER A 1 96 ? 10.633 2.245 -13.445 1.00 98.44 96 SER A O 1
ATOM 701 N N . PRO A 1 97 ? 11.429 0.140 -13.595 1.00 97.94 97 PRO A N 1
ATOM 702 C CA . PRO A 1 97 ? 12.011 0.326 -14.923 1.00 97.94 97 PRO A CA 1
ATOM 703 C C . PRO A 1 97 ? 10.963 0.258 -16.048 1.00 97.94 97 PRO A C 1
ATOM 705 O O . PRO A 1 97 ? 11.293 0.494 -17.210 1.00 97.94 97 PRO A O 1
ATOM 708 N N . MET A 1 98 ? 9.712 -0.102 -15.744 1.00 97.94 98 MET A N 1
ATOM 709 C CA . MET A 1 98 ? 8.672 -0.276 -16.753 1.00 97.94 98 MET A CA 1
ATOM 710 C C . MET A 1 98 ? 8.145 1.052 -17.292 1.00 97.94 98 MET A C 1
ATOM 712 O O . MET A 1 98 ? 8.130 2.092 -16.631 1.00 97.94 98 MET A O 1
ATOM 716 N N . SER A 1 99 ? 7.634 0.980 -18.517 1.00 97.69 99 SER A N 1
ATOM 717 C CA . SER A 1 99 ? 6.791 2.005 -19.121 1.00 97.69 99 SER A CA 1
ATOM 718 C C . SER A 1 99 ? 5.614 1.337 -19.828 1.00 97.69 99 SER A C 1
ATOM 720 O O . SER A 1 99 ? 5.758 0.238 -20.364 1.00 97.69 99 SER A O 1
ATOM 722 N N . HIS A 1 100 ? 4.458 1.993 -19.851 1.00 96.56 100 HIS A N 1
ATOM 723 C CA . HIS A 1 100 ? 3.272 1.529 -20.568 1.00 96.56 100 HIS A CA 1
ATOM 724 C C . HIS A 1 100 ? 2.533 2.729 -21.166 1.00 96.56 100 HIS A C 1
ATOM 726 O O . HIS A 1 100 ? 2.465 3.782 -20.542 1.00 96.56 100 HIS A O 1
ATOM 732 N N . GLY A 1 101 ? 2.055 2.614 -22.410 1.00 93.56 101 GLY A N 1
ATOM 733 C CA . GLY A 1 101 ? 1.366 3.724 -23.084 1.00 93.56 101 GLY A CA 1
ATOM 734 C C . GLY A 1 101 ? 2.208 5.001 -23.250 1.00 93.56 101 GLY A C 1
ATOM 735 O O . GLY A 1 101 ? 1.655 6.089 -23.327 1.00 93.56 101 GLY A O 1
ATOM 736 N N . GLY A 1 102 ? 3.544 4.894 -23.263 1.00 95.50 102 GLY A N 1
ATOM 737 C CA . GLY A 1 102 ? 4.453 6.052 -23.282 1.00 95.50 102 GLY A CA 1
ATOM 738 C C . GLY A 1 102 ? 4.688 6.710 -21.914 1.00 95.50 102 GLY A C 1
ATOM 739 O O . GLY A 1 102 ? 5.459 7.662 -21.823 1.00 95.50 102 GLY A O 1
ATOM 740 N N . VAL A 1 103 ? 4.083 6.186 -20.847 1.00 96.94 103 VAL A N 1
ATOM 741 C CA . VAL A 1 103 ? 4.241 6.664 -19.470 1.00 96.94 103 VAL A CA 1
ATOM 742 C C . VAL A 1 103 ? 5.243 5.776 -18.738 1.00 96.94 103 VAL A C 1
ATOM 744 O O . VAL A 1 103 ? 5.051 4.565 -18.643 1.00 96.94 103 VAL A O 1
ATOM 747 N N . ALA A 1 104 ? 6.313 6.365 -18.203 1.00 98.06 104 ALA A N 1
ATOM 748 C CA . ALA A 1 104 ? 7.219 5.663 -17.293 1.00 98.06 104 ALA A CA 1
ATOM 749 C C . ALA A 1 104 ? 6.545 5.475 -15.930 1.00 98.06 104 ALA A C 1
ATOM 751 O O . ALA A 1 104 ? 6.068 6.453 -15.354 1.00 98.06 104 ALA A O 1
ATOM 752 N N . LEU A 1 105 ? 6.547 4.255 -15.387 1.00 98.00 105 LEU A N 1
ATOM 753 C CA . LEU A 1 105 ? 5.805 3.961 -14.159 1.00 98.00 105 LEU A CA 1
ATOM 754 C C . LEU A 1 105 ? 6.404 4.656 -12.926 1.00 98.00 105 LEU A C 1
ATOM 756 O O . LEU A 1 105 ? 5.656 5.171 -12.108 1.00 98.00 105 LEU A O 1
ATOM 760 N N . GLY A 1 106 ? 7.730 4.789 -12.816 1.00 98.12 106 GLY A N 1
ATOM 761 C CA . GLY A 1 106 ? 8.336 5.461 -11.656 1.00 98.12 106 GLY A CA 1
ATOM 762 C C . GLY A 1 106 ? 8.026 4.737 -10.341 1.00 98.12 106 GLY A C 1
ATOM 763 O O . GLY A 1 106 ? 7.909 3.512 -10.335 1.00 98.12 106 GLY A O 1
ATOM 764 N N . ALA A 1 107 ? 7.909 5.472 -9.236 1.00 98.44 107 ALA A N 1
ATOM 765 C CA . ALA A 1 107 ? 7.500 4.935 -7.935 1.00 98.44 107 ALA A CA 1
ATOM 766 C C . ALA A 1 107 ? 5.972 4.766 -7.860 1.00 98.44 107 ALA A C 1
ATOM 768 O O . ALA A 1 107 ? 5.303 5.377 -7.026 1.00 98.44 107 ALA A O 1
ATOM 769 N N . CYS A 1 108 ? 5.409 3.998 -8.796 1.00 98.38 108 CYS A N 1
ATOM 770 C CA . CYS A 1 108 ? 3.968 3.834 -8.947 1.00 98.38 108 CYS A CA 1
ATOM 771 C C . CYS A 1 108 ? 3.341 2.944 -7.879 1.00 98.38 108 CYS A C 1
ATOM 773 O O . CYS A 1 108 ? 4.023 2.159 -7.222 1.00 98.38 108 CYS A O 1
ATOM 775 N N . HIS A 1 109 ? 2.012 2.995 -7.825 1.00 98.06 109 HIS A N 1
ATOM 776 C CA . HIS A 1 109 ? 1.189 2.090 -7.040 1.00 98.06 109 HIS A CA 1
ATOM 777 C C . HIS A 1 109 ? 1.643 0.625 -7.169 1.00 98.06 109 HIS A C 1
ATOM 779 O O . HIS A 1 109 ? 1.899 0.140 -8.277 1.00 98.06 109 HIS A O 1
ATOM 785 N N . LEU A 1 110 ? 1.727 -0.065 -6.024 1.00 96.75 110 LEU A N 1
ATOM 786 C CA . LEU A 1 110 ? 2.119 -1.475 -5.844 1.00 96.75 110 LEU A CA 1
ATOM 787 C C . LEU A 1 110 ? 3.588 -1.834 -6.123 1.00 96.75 110 LEU A C 1
ATOM 789 O O . LEU A 1 110 ? 3.944 -3.009 -6.003 1.00 96.75 110 LEU A O 1
ATOM 793 N N . VAL A 1 111 ? 4.458 -0.887 -6.492 1.00 98.31 111 VAL A N 1
ATOM 794 C CA . VAL A 1 111 ? 5.871 -1.203 -6.791 1.00 98.31 111 VAL A CA 1
ATOM 795 C C . VAL A 1 111 ? 6.643 -1.712 -5.562 1.00 98.31 111 VAL A C 1
ATOM 797 O O . VAL A 1 111 ? 7.629 -2.436 -5.696 1.00 98.31 111 VAL A O 1
ATOM 800 N N . ASP A 1 112 ? 6.184 -1.356 -4.367 1.00 97.88 112 ASP A N 1
ATOM 801 C CA . ASP A 1 112 ? 6.758 -1.686 -3.065 1.00 97.88 112 ASP A CA 1
ATOM 802 C C . ASP A 1 112 ? 6.358 -3.079 -2.553 1.00 97.88 112 ASP A C 1
ATOM 804 O O . ASP A 1 112 ? 7.131 -3.725 -1.844 1.00 97.88 112 ASP A O 1
ATOM 808 N N . VAL A 1 113 ? 5.189 -3.588 -2.953 1.00 97.50 113 VAL A N 1
ATOM 809 C CA . VAL A 1 113 ? 4.644 -4.876 -2.490 1.00 97.50 113 VAL A CA 1
ATOM 810 C C . VAL A 1 113 ? 5.637 -6.034 -2.674 1.00 97.50 113 VAL A C 1
ATOM 812 O O . VAL A 1 113 ? 5.920 -6.726 -1.693 1.00 97.50 113 VAL A O 1
ATOM 815 N N . PRO A 1 114 ? 6.245 -6.263 -3.856 1.00 98.00 114 PRO A N 1
ATOM 816 C CA . PRO A 1 114 ? 7.179 -7.375 -4.013 1.00 98.00 114 PRO A CA 1
ATOM 817 C C . PRO A 1 114 ? 8.460 -7.220 -3.178 1.00 98.00 114 PRO A C 1
ATOM 819 O O . PRO A 1 114 ? 9.088 -8.228 -2.855 1.00 98.00 114 PRO A O 1
ATOM 822 N N . LEU A 1 115 ? 8.838 -5.987 -2.815 1.00 98.38 115 LEU A N 1
ATOM 823 C CA . LEU A 1 115 ? 10.004 -5.699 -1.972 1.00 98.38 115 LEU A CA 1
ATOM 824 C C . LEU A 1 115 ? 9.753 -6.098 -0.510 1.00 98.38 115 LEU A C 1
ATOM 826 O O . LEU A 1 115 ? 10.670 -6.572 0.156 1.00 98.38 115 LEU A O 1
ATOM 830 N N . TYR A 1 116 ? 8.515 -5.965 -0.021 1.00 97.31 116 TYR A N 1
ATOM 831 C CA . TYR A 1 116 ? 8.125 -6.417 1.320 1.00 97.31 116 TYR A CA 1
ATOM 832 C C . TYR A 1 116 ? 8.049 -7.941 1.459 1.00 97.31 116 TYR A C 1
ATOM 834 O O . TYR A 1 116 ? 8.274 -8.469 2.546 1.00 97.31 116 TYR A O 1
ATOM 842 N N . PHE A 1 117 ? 7.706 -8.645 0.377 1.00 96.81 117 PHE A N 1
ATOM 843 C CA . PHE A 1 117 ? 7.429 -10.086 0.410 1.00 96.81 117 PHE A CA 1
ATOM 844 C C . PHE A 1 117 ? 8.534 -10.956 -0.201 1.00 96.81 117 PHE A C 1
ATOM 846 O O . PHE A 1 117 ? 8.367 -12.171 -0.305 1.00 96.81 117 PHE A O 1
ATOM 853 N N . GLY A 1 118 ? 9.662 -10.362 -0.603 1.00 95.75 118 GLY A N 1
ATOM 854 C CA . GLY A 1 118 ? 10.782 -11.096 -1.201 1.00 95.75 118 GLY A CA 1
ATOM 855 C C . GLY A 1 118 ? 10.448 -11.727 -2.557 1.00 95.75 118 GLY A C 1
ATOM 856 O O . GLY A 1 118 ? 11.048 -12.729 -2.941 1.00 95.75 118 GLY A O 1
ATOM 857 N N . THR A 1 119 ? 9.480 -11.161 -3.280 1.00 97.56 119 THR A N 1
ATOM 858 C CA . THR A 1 119 ? 9.098 -11.573 -4.640 1.00 97.56 119 THR A CA 1
ATOM 859 C C . THR A 1 119 ? 9.518 -10.529 -5.679 1.00 97.56 119 THR A C 1
ATOM 861 O O . THR A 1 119 ? 8.862 -10.370 -6.708 1.00 97.56 119 THR A O 1
ATOM 864 N N . HIS A 1 120 ? 10.574 -9.764 -5.387 1.00 98.12 120 HIS A N 1
ATOM 865 C CA . HIS A 1 120 ? 11.188 -8.773 -6.272 1.00 98.12 120 HIS A CA 1
ATOM 866 C C . HIS A 1 120 ? 11.995 -9.441 -7.400 1.00 98.12 120 HIS A C 1
ATOM 868 O O . HIS A 1 120 ? 11.961 -10.656 -7.580 1.00 98.12 120 HIS A O 1
ATOM 874 N N . GLY A 1 121 ? 12.697 -8.650 -8.217 1.00 97.25 121 GLY A N 1
ATOM 875 C CA . GLY A 1 121 ? 13.361 -9.165 -9.424 1.00 97.25 121 GLY A CA 1
ATOM 876 C C . GLY A 1 121 ? 12.413 -9.313 -10.619 1.00 97.25 121 GLY A C 1
ATOM 877 O O . GLY A 1 121 ? 12.752 -9.949 -11.614 1.00 97.25 121 GLY A O 1
ATOM 878 N N . THR A 1 122 ? 11.212 -8.741 -10.524 1.00 96.25 122 THR A N 1
ATOM 879 C CA . THR A 1 122 ? 10.191 -8.766 -11.578 1.00 96.25 122 THR A CA 1
ATOM 880 C C . THR A 1 122 ? 10.386 -7.596 -12.542 1.00 96.25 122 THR A C 1
ATOM 882 O O . THR A 1 122 ? 11.079 -6.637 -12.200 1.00 96.25 122 THR A O 1
ATOM 885 N N . PRO A 1 123 ? 9.731 -7.587 -13.719 1.00 96.75 123 PRO A N 1
ATOM 886 C CA . PRO A 1 123 ? 9.693 -6.390 -14.554 1.00 96.75 123 PRO A CA 1
ATOM 887 C C . PRO A 1 123 ? 9.250 -5.140 -13.780 1.00 96.75 123 PRO A C 1
ATOM 889 O O . PRO A 1 123 ? 9.851 -4.087 -13.961 1.00 96.75 123 PRO A O 1
ATOM 892 N N . LEU A 1 124 ? 8.278 -5.266 -12.863 1.00 97.19 124 LEU A N 1
ATOM 893 C CA . LEU A 1 124 ? 7.753 -4.142 -12.082 1.00 97.19 124 LEU A CA 1
ATOM 894 C C . LEU A 1 124 ? 8.815 -3.528 -11.169 1.00 97.19 124 LEU A C 1
ATOM 896 O O . LEU A 1 124 ? 8.961 -2.312 -11.147 1.00 97.19 124 LEU A O 1
ATOM 900 N N . THR A 1 125 ? 9.583 -4.341 -10.451 1.00 98.00 125 THR A N 1
ATOM 901 C CA . THR A 1 125 ? 10.608 -3.843 -9.521 1.00 98.00 125 THR A CA 1
ATOM 902 C C . THR A 1 125 ? 11.972 -3.650 -10.177 1.00 98.00 125 THR A C 1
ATOM 904 O O . THR A 1 125 ? 12.850 -3.023 -9.597 1.00 98.00 125 THR A O 1
ATOM 907 N N . GLY A 1 126 ? 12.197 -4.229 -11.353 1.00 97.88 126 GLY A N 1
ATOM 908 C CA . GLY A 1 126 ? 13.545 -4.495 -11.839 1.00 97.88 126 GLY A CA 1
ATOM 909 C C . GLY A 1 126 ? 14.264 -5.550 -10.994 1.00 97.88 126 GLY A C 1
ATOM 910 O O . GLY A 1 126 ? 13.690 -6.153 -10.082 1.00 97.88 126 GLY A O 1
ATOM 911 N N . SER A 1 127 ? 15.537 -5.765 -11.317 1.00 97.50 127 SER A N 1
ATOM 912 C CA . SER A 1 127 ? 16.405 -6.783 -10.720 1.00 97.50 127 SER A CA 1
ATOM 913 C C . SER A 1 127 ? 17.815 -6.244 -10.481 1.0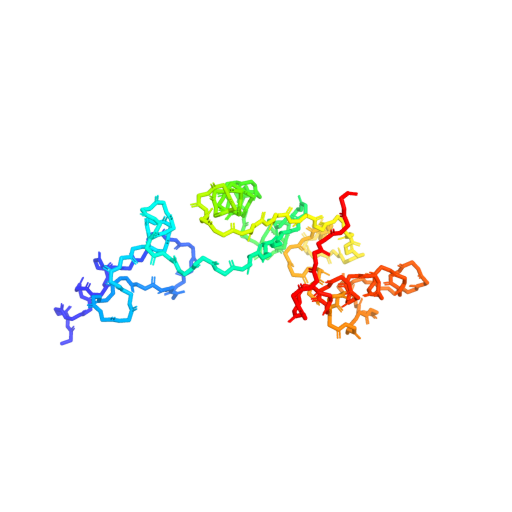0 97.50 127 SER A C 1
ATOM 915 O O . SER A 1 127 ? 18.243 -5.308 -11.156 1.00 97.50 127 SER A O 1
ATOM 917 N N . GLY A 1 128 ? 18.568 -6.901 -9.600 1.00 97.31 128 GLY A N 1
ATOM 918 C CA . GLY A 1 128 ? 19.989 -6.646 -9.372 1.00 97.31 128 GLY A CA 1
ATOM 919 C C . GLY A 1 128 ? 20.306 -6.309 -7.913 1.00 97.31 128 GLY A C 1
ATOM 920 O O . GLY A 1 128 ? 19.387 -6.100 -7.120 1.00 97.31 128 GLY A O 1
ATOM 921 N N . PRO A 1 129 ? 21.600 -6.175 -7.564 1.00 98.06 129 PRO A N 1
ATOM 922 C CA . PRO A 1 129 ? 22.045 -6.124 -6.168 1.00 98.06 129 PRO A CA 1
ATOM 923 C C . PRO A 1 129 ? 21.418 -4.999 -5.337 1.00 98.06 129 PRO A C 1
ATOM 925 O O . PRO A 1 129 ? 2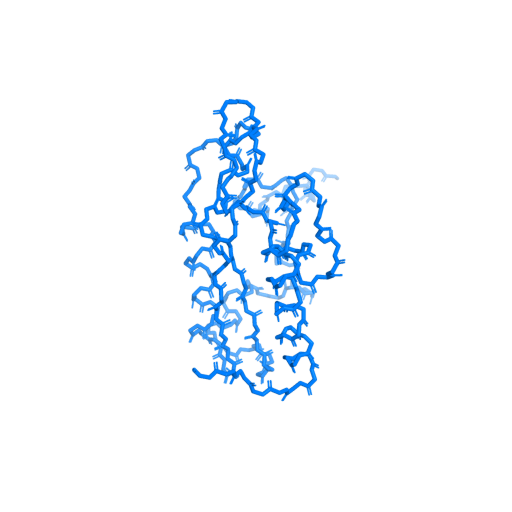1.196 -5.152 -4.137 1.00 98.06 129 PRO A O 1
ATOM 928 N N . HIS A 1 130 ? 21.120 -3.862 -5.973 1.00 97.06 130 HIS A N 1
ATOM 929 C CA . HIS A 1 130 ? 20.434 -2.749 -5.321 1.00 97.06 130 HIS A CA 1
ATOM 930 C C . HIS A 1 130 ? 19.002 -3.121 -4.907 1.00 97.06 130 HIS A C 1
ATOM 932 O O . HIS A 1 130 ? 18.624 -2.896 -3.761 1.00 97.06 130 HIS A O 1
ATOM 938 N N . VAL A 1 131 ? 18.237 -3.740 -5.814 1.00 98.19 131 VAL A N 1
ATOM 939 C CA . VAL A 1 131 ? 16.862 -4.188 -5.547 1.00 98.19 131 VAL A CA 1
ATOM 940 C C . VAL A 1 131 ? 16.861 -5.313 -4.511 1.00 98.19 131 VAL A C 1
ATOM 942 O O . VAL A 1 131 ? 16.023 -5.303 -3.618 1.00 98.19 131 VAL A O 1
ATOM 945 N N . ASP A 1 132 ? 17.835 -6.227 -4.571 1.00 98.56 132 ASP A N 1
ATOM 946 C CA . ASP A 1 132 ? 17.989 -7.303 -3.582 1.00 98.56 132 ASP A CA 1
ATOM 947 C C . ASP A 1 132 ? 18.232 -6.754 -2.171 1.00 98.56 132 ASP A C 1
ATOM 949 O O . ASP A 1 132 ? 17.592 -7.178 -1.209 1.00 98.56 132 ASP A O 1
ATOM 953 N N . THR A 1 133 ? 19.129 -5.771 -2.052 1.00 98.50 133 THR A N 1
ATOM 954 C CA . THR A 1 133 ? 19.439 -5.117 -0.773 1.00 98.50 133 THR A CA 1
ATOM 955 C C . THR A 1 133 ? 18.222 -4.372 -0.227 1.00 98.50 133 THR A C 1
ATOM 957 O O . THR A 1 133 ? 17.907 -4.483 0.959 1.00 98.50 133 THR A O 1
ATOM 960 N N . LEU A 1 134 ? 17.512 -3.643 -1.093 1.00 98.25 134 LEU A N 1
ATOM 961 C CA . LEU A 1 134 ? 16.308 -2.910 -0.716 1.00 98.25 134 LEU A CA 1
ATOM 962 C C . LEU A 1 134 ? 15.195 -3.854 -0.245 1.00 98.25 134 LEU A C 1
ATOM 964 O O . LEU A 1 134 ? 14.626 -3.636 0.821 1.00 98.25 134 LEU A O 1
ATOM 968 N N . ALA A 1 135 ? 14.923 -4.927 -0.990 1.00 98.50 135 ALA A N 1
ATOM 969 C CA . ALA A 1 135 ? 13.913 -5.915 -0.622 1.00 98.50 135 ALA A CA 1
ATOM 970 C C . ALA A 1 135 ? 14.252 -6.612 0.702 1.00 98.50 135 ALA A C 1
ATOM 972 O O . ALA A 1 135 ? 13.386 -6.760 1.563 1.00 98.50 135 ALA A O 1
ATOM 973 N N . GLN A 1 136 ? 15.523 -6.971 0.921 1.00 98.50 136 GLN A N 1
ATOM 974 C CA . GLN A 1 136 ? 15.963 -7.538 2.196 1.00 98.50 136 GLN A CA 1
ATOM 975 C C . GLN A 1 136 ? 15.732 -6.564 3.359 1.00 98.50 136 GLN A C 1
ATOM 977 O O . GLN A 1 136 ? 15.256 -6.982 4.417 1.00 98.50 136 GLN A O 1
ATOM 982 N N . SER A 1 137 ? 16.045 -5.278 3.174 1.00 97.75 137 SER A N 1
ATOM 983 C CA . SER A 1 137 ? 15.800 -4.237 4.177 1.00 97.75 137 SER A CA 1
ATOM 984 C C . SER A 1 137 ? 14.303 -4.087 4.464 1.00 97.75 137 SER A C 1
ATOM 986 O O . SER A 1 137 ? 13.888 -4.289 5.603 1.00 97.75 137 SER A O 1
ATOM 988 N N . MET A 1 138 ? 13.472 -3.861 3.443 1.00 97.81 138 MET A N 1
ATOM 989 C CA . MET A 1 138 ? 12.023 -3.680 3.599 1.00 97.81 138 MET A CA 1
ATOM 990 C C . MET A 1 138 ? 11.336 -4.903 4.218 1.00 97.81 138 MET A C 1
ATOM 992 O O . MET A 1 138 ? 10.505 -4.755 5.114 1.00 97.81 138 MET A O 1
ATOM 996 N N . SER A 1 139 ? 11.720 -6.112 3.801 1.00 97.94 139 SER A N 1
ATOM 997 C CA . SER A 1 139 ? 11.229 -7.365 4.389 1.00 97.94 139 SER A CA 1
ATOM 998 C C . SER A 1 139 ? 11.620 -7.494 5.867 1.00 97.94 139 SER A C 1
ATOM 1000 O O . SER A 1 139 ? 10.821 -7.943 6.690 1.00 97.94 139 SER A O 1
ATOM 1002 N N . THR A 1 140 ? 12.844 -7.089 6.227 1.00 97.12 140 THR A N 1
ATOM 1003 C CA . THR A 1 140 ? 13.336 -7.129 7.615 1.00 97.12 140 THR A CA 1
ATOM 1004 C C . THR A 1 140 ? 12.578 -6.140 8.496 1.00 97.12 140 THR A C 1
ATOM 1006 O O . THR A 1 140 ? 12.113 -6.521 9.570 1.00 97.12 140 THR A O 1
ATOM 1009 N N . GLU A 1 141 ? 12.399 -4.907 8.020 1.00 95.25 141 GLU A N 1
ATOM 1010 C CA . GLU A 1 141 ? 11.637 -3.858 8.701 1.00 95.25 141 GLU A CA 1
ATOM 1011 C C . GLU A 1 141 ? 10.186 -4.278 8.946 1.00 95.25 141 GLU A C 1
ATOM 1013 O O . GLU A 1 141 ? 9.695 -4.228 10.075 1.00 95.25 141 GLU A O 1
ATOM 1018 N N . PHE A 1 142 ? 9.513 -4.776 7.907 1.00 96.19 142 PHE A N 1
ATOM 1019 C CA . PHE A 1 142 ? 8.132 -5.232 8.021 1.00 96.19 142 PHE A CA 1
ATOM 1020 C C . PHE A 1 142 ? 8.002 -6.408 8.996 1.00 96.19 142 PHE A C 1
ATOM 1022 O O . PHE A 1 142 ? 7.133 -6.413 9.867 1.00 96.19 142 PHE A O 1
ATOM 1029 N N . ALA A 1 143 ? 8.923 -7.375 8.938 1.00 96.12 143 ALA A N 1
ATOM 1030 C CA . ALA A 1 143 ? 8.946 -8.480 9.889 1.00 96.12 143 ALA A CA 1
ATOM 1031 C C . ALA A 1 143 ? 9.251 -8.028 11.329 1.00 96.12 143 ALA A C 1
ATOM 1033 O O . ALA A 1 143 ? 8.798 -8.679 12.273 1.00 96.12 143 ALA A O 1
ATOM 1034 N N . ARG A 1 144 ? 10.019 -6.947 11.531 1.00 94.69 144 ARG A N 1
ATOM 1035 C CA . ARG A 1 144 ? 10.235 -6.348 12.858 1.00 94.69 144 ARG A CA 1
ATOM 1036 C C . ARG A 1 144 ? 8.931 -5.753 13.388 1.00 94.69 144 ARG A C 1
ATOM 1038 O O . ARG A 1 144 ? 8.533 -6.113 14.497 1.00 94.69 144 ARG A O 1
ATOM 1045 N N . PHE A 1 145 ? 8.237 -4.956 12.576 1.00 95.06 145 PHE A N 1
ATOM 1046 C CA . PHE A 1 145 ? 6.928 -4.393 12.916 1.00 95.06 145 PHE A CA 1
ATOM 1047 C C . PHE A 1 145 ? 5.917 -5.490 13.290 1.00 95.06 145 PHE A C 1
ATOM 1049 O O . PHE A 1 145 ? 5.316 -5.443 14.362 1.00 95.06 145 PHE A O 1
ATOM 1056 N N . CYS A 1 146 ? 5.797 -6.551 12.482 1.00 94.88 146 CYS A N 1
ATOM 1057 C CA . CYS A 1 146 ? 4.879 -7.662 12.763 1.00 94.88 146 CYS A CA 1
ATOM 1058 C C . CYS A 1 146 ? 5.179 -8.409 14.076 1.00 94.88 146 CYS A C 1
ATOM 1060 O O . CYS A 1 146 ? 4.285 -9.040 14.637 1.00 94.88 146 CYS A O 1
ATOM 1062 N N . ARG A 1 147 ? 6.422 -8.367 14.571 1.00 95.56 147 ARG A N 1
ATOM 1063 C CA . ARG A 1 147 ? 6.816 -8.962 15.861 1.00 95.56 147 ARG A CA 1
ATOM 1064 C C . ARG A 1 147 ? 6.639 -8.005 17.044 1.00 95.56 147 ARG A C 1
ATOM 1066 O O . ARG A 1 147 ? 6.935 -8.400 18.168 1.00 95.56 147 ARG A O 1
ATOM 1073 N N . GLY A 1 148 ? 6.172 -6.779 16.804 1.00 90.12 148 GLY A N 1
ATOM 1074 C CA . GLY A 1 148 ? 6.030 -5.738 17.820 1.00 90.12 148 GLY A CA 1
ATOM 1075 C C . GLY A 1 148 ? 7.342 -5.042 18.184 1.00 90.12 148 GLY A C 1
ATOM 1076 O O . GLY A 1 148 ? 7.436 -4.477 19.268 1.00 90.12 148 GLY A O 1
ATOM 1077 N N . GLY A 1 149 ? 8.365 -5.111 17.326 1.00 78.12 149 GLY A N 1
ATOM 1078 C CA . GLY A 1 149 ? 9.563 -4.293 17.503 1.00 78.12 149 GLY A CA 1
ATOM 1079 C C . GLY A 1 149 ? 9.285 -2.835 17.137 1.00 78.12 149 GLY A C 1
ATOM 1080 O O . GLY A 1 149 ? 8.539 -2.567 16.196 1.00 78.12 149 GLY A O 1
ATOM 1081 N N . GLU A 1 150 ? 9.886 -1.907 17.878 1.00 66.88 150 GLU A N 1
ATOM 1082 C CA . GLU A 1 150 ? 9.850 -0.475 17.565 1.00 66.88 150 GLU A CA 1
ATOM 1083 C C . GLU A 1 150 ? 10.668 -0.188 16.286 1.00 66.88 150 GLU A C 1
ATOM 1085 O O . GLU A 1 150 ? 11.594 -0.938 15.950 1.00 66.88 150 GLU A O 1
ATOM 1090 N N . GLY A 1 151 ? 10.278 0.846 15.532 1.00 60.56 151 GLY A N 1
ATOM 1091 C CA . GLY A 1 151 ? 11.010 1.299 14.343 1.00 60.56 151 GLY A CA 1
ATOM 1092 C C . GLY A 1 151 ? 12.365 1.914 14.710 1.00 60.56 151 GLY A C 1
ATOM 1093 O O . GLY A 1 151 ? 12.556 2.362 15.837 1.00 60.56 151 GLY A O 1
ATOM 1094 N N . GLU A 1 152 ? 13.313 1.918 13.772 1.00 55.09 152 GLU A N 1
ATOM 1095 C CA . GLU A 1 152 ? 14.536 2.720 13.912 1.00 55.09 152 GLU A CA 1
ATOM 1096 C C . GLU A 1 152 ? 14.171 4.201 13.665 1.00 55.09 152 GLU A C 1
ATOM 1098 O O . GLU A 1 152 ? 13.550 4.501 12.644 1.00 55.09 152 GLU A O 1
ATOM 1103 N N . GLU A 1 153 ? 14.483 5.080 14.631 1.00 43.44 153 GLU A N 1
ATOM 1104 C CA . GLU A 1 153 ? 14.308 6.549 14.550 1.00 43.44 153 GLU A CA 1
ATOM 1105 C C . GLU A 1 153 ? 15.197 7.202 13.480 1.00 43.44 153 GLU A C 1
ATOM 1107 O O . GLU A 1 153 ? 16.402 6.855 13.407 1.00 43.44 153 GLU A O 1
#

pLDDT: mean 90.32, std 12.89, range [43.44, 98.69]

Foldseek 3Di:
DVVVVVVVVVQDDPDPDPDDDGCPCPPRVDDPLVCLQVQVDDQDEEEAEEEPAACLVVVLVPNPDDDRCVPGVVVSVSSCVSHPHHYDYYYHQQQQCDGHPNGGQGRYRPLCVCLLVVNDCDNSRNDDDVSNVSSVVNVVQVVCVVVVHDHDD

Radius of gyration: 18.39 Å; chains: 1; bounding box: 58×25×43 Å

Secondary structure (DSSP, 8-state):
-HHHHHHHHHTS-SSS-SS-----SSS-SS-HHHHHHHT-S----EEEEEETTTTHHHHHTT--S--HIIIIIHHHHHHHHH-SS-EEEEEE-PPEEEEETTEEEES-TTSSHHHHTT--SSTTT--SHHHHHHHHHHHHHHHHHHTTPPPP-

Sequence (153 aa):
LLAAEETAAARAPAGPLPVAPVVDGDLLTAHPVDAVRTGTTAPVPLLVTTTAEETRLFTAIGQDGLDTDQIFGAPARELVTAHRGPAEHRICEHRSPMSHGGVALGACHLVDVPLYFGTHGTPLTGSGPHVDTLAQSMSTEFARFCRGGEGEE